Protein AF-A0A2E9IPZ0-F1 (afdb_monomer_lite)

Structure (mmCIF, N/CA/C/O backbone):
data_AF-A0A2E9IPZ0-F1
#
_entry.id   AF-A0A2E9IPZ0-F1
#
loop_
_atom_site.group_PDB
_atom_site.id
_atom_site.type_symbol
_atom_site.label_atom_id
_atom_site.label_alt_id
_atom_site.label_comp_id
_atom_site.label_asym_id
_atom_site.label_entity_id
_atom_site.label_seq_id
_atom_site.pdbx_PDB_ins_code
_atom_site.Cartn_x
_atom_site.Cartn_y
_atom_site.Cartn_z
_atom_site.occupancy
_atom_site.B_iso_or_equiv
_atom_site.auth_seq_id
_atom_site.auth_comp_id
_atom_site.auth_asym_id
_atom_site.auth_atom_id
_atom_site.pdbx_PDB_model_num
ATOM 1 N N . MET A 1 1 ? -10.952 1.843 17.918 1.00 42.19 1 MET A N 1
ATOM 2 C CA . MET A 1 1 ? -10.990 3.125 18.656 1.00 42.19 1 MET A CA 1
ATOM 3 C C . MET A 1 1 ? -12.157 3.962 18.150 1.00 42.19 1 MET A C 1
ATOM 5 O O . MET A 1 1 ? -12.158 4.262 16.966 1.00 42.19 1 MET A O 1
ATOM 9 N N . VAL A 1 2 ? -13.147 4.278 18.987 1.00 36.06 2 VAL A N 1
ATOM 10 C CA . VAL A 1 2 ? -14.126 5.339 18.698 1.00 36.06 2 VAL A CA 1
ATOM 11 C C . VAL A 1 2 ? -13.980 6.376 19.800 1.00 36.06 2 VAL A C 1
ATOM 13 O O . VAL A 1 2 ? -14.589 6.264 20.855 1.00 36.06 2 VAL A O 1
ATOM 16 N N . THR A 1 3 ? -13.097 7.343 19.582 1.00 41.38 3 THR A N 1
ATOM 17 C CA . THR A 1 3 ? -13.170 8.620 20.300 1.00 41.38 3 THR A CA 1
ATOM 18 C C . THR A 1 3 ? -13.990 9.586 19.438 1.00 41.38 3 THR A C 1
ATOM 20 O O . THR A 1 3 ? -14.109 9.349 18.231 1.00 41.38 3 THR A O 1
ATOM 23 N N . PRO A 1 4 ? -14.536 10.685 19.992 1.00 41.00 4 PRO A N 1
ATOM 24 C CA . PRO A 1 4 ? -15.229 11.713 19.204 1.00 41.00 4 PRO A CA 1
ATOM 25 C C . PRO A 1 4 ? -14.427 12.210 17.983 1.00 41.00 4 PRO A C 1
ATOM 27 O O . PRO A 1 4 ? -15.017 12.655 17.004 1.00 41.00 4 PRO A O 1
ATOM 30 N N . ASP A 1 5 ? -13.097 12.059 18.025 1.00 44.38 5 ASP A N 1
ATOM 31 C CA . ASP A 1 5 ? -12.149 12.476 16.989 1.00 44.38 5 ASP A CA 1
ATOM 32 C C . ASP A 1 5 ? -11.533 11.329 16.161 1.00 44.38 5 ASP A C 1
ATOM 34 O O . ASP A 1 5 ? -10.767 11.601 15.236 1.00 44.38 5 ASP A O 1
ATOM 38 N N . HIS A 1 6 ? -11.820 10.053 16.444 1.00 49.00 6 HIS A N 1
ATOM 39 C CA . HIS A 1 6 ? -11.327 8.914 15.654 1.00 49.00 6 HIS A CA 1
ATOM 40 C C . HIS A 1 6 ? -12.397 7.839 15.540 1.00 49.00 6 HIS A C 1
ATOM 42 O O . HIS A 1 6 ? -12.575 7.042 16.451 1.00 49.00 6 HIS A O 1
ATOM 48 N N . LEU A 1 7 ? -13.059 7.775 14.388 1.00 58.81 7 LEU A N 1
ATOM 49 C CA . LEU A 1 7 ? -13.914 6.656 14.013 1.00 58.81 7 LEU A CA 1
ATOM 50 C C . LEU A 1 7 ? -13.044 5.516 13.477 1.00 58.81 7 LEU A C 1
ATOM 52 O O . LEU A 1 7 ? -12.338 5.689 12.485 1.00 58.81 7 LEU A O 1
ATOM 56 N N . CYS A 1 8 ? -13.093 4.344 14.110 1.00 65.81 8 CYS A N 1
ATOM 57 C CA . CYS A 1 8 ? -12.419 3.161 13.586 1.00 65.81 8 CYS A CA 1
ATOM 58 C C . CYS A 1 8 ? -13.099 2.718 12.280 1.00 65.81 8 CYS A C 1
ATOM 60 O O . CYS A 1 8 ? -14.250 2.272 12.335 1.00 65.81 8 CYS A O 1
ATOM 62 N N . PRO A 1 9 ? -12.418 2.783 11.120 1.00 70.00 9 PRO A N 1
ATOM 63 C CA . PRO A 1 9 ? -13.022 2.394 9.847 1.00 70.00 9 PRO A CA 1
ATOM 64 C C . PRO A 1 9 ? -13.483 0.930 9.866 1.00 70.00 9 PRO A C 1
ATOM 66 O O . PRO A 1 9 ? -14.549 0.609 9.345 1.00 70.00 9 PRO A O 1
ATOM 69 N N . TRP A 1 10 ? -12.733 0.063 10.546 1.00 72.75 10 TRP A N 1
ATOM 70 C CA . TRP A 1 10 ? -13.030 -1.361 10.705 1.00 72.75 10 TRP A CA 1
ATOM 71 C C . TRP A 1 10 ? -14.268 -1.639 11.555 1.00 72.75 10 TRP A C 1
ATOM 73 O O . TRP A 1 10 ? -15.070 -2.496 11.196 1.00 72.75 10 TRP A O 1
ATOM 83 N N . GLY A 1 11 ? -14.468 -0.881 12.639 1.00 75.50 11 GLY A N 1
ATOM 84 C CA . GLY A 1 11 ? -15.671 -0.987 13.470 1.00 75.50 11 GLY A CA 1
ATOM 85 C C . GLY A 1 11 ? -16.933 -0.620 12.690 1.00 75.50 11 GLY A C 1
ATOM 86 O O . GLY A 1 11 ? -17.920 -1.348 12.732 1.00 75.50 11 GLY A O 1
ATOM 87 N N . ILE A 1 12 ? -16.870 0.450 11.890 1.00 80.38 12 ILE A N 1
ATOM 88 C CA . ILE A 1 12 ? -17.991 0.872 11.037 1.00 80.38 12 ILE A CA 1
ATOM 89 C C . ILE A 1 12 ? -18.302 -0.189 9.978 1.00 80.38 12 ILE A C 1
ATOM 91 O O . ILE A 1 12 ? -19.468 -0.543 9.798 1.00 80.38 12 ILE A O 1
ATOM 95 N N . LYS A 1 13 ? -17.277 -0.709 9.287 1.00 80.38 13 LYS A N 1
ATOM 96 C CA . LYS A 1 13 ? -17.459 -1.771 8.288 1.00 80.38 13 LYS A CA 1
ATOM 97 C C . LYS A 1 13 ? -18.077 -3.028 8.910 1.00 80.38 13 LYS A C 1
ATOM 99 O O . LYS A 1 13 ? -19.004 -3.585 8.331 1.00 80.38 13 LYS A O 1
ATOM 104 N N . ALA A 1 14 ? -17.601 -3.453 10.081 1.00 81.69 14 ALA A N 1
ATOM 105 C CA . ALA A 1 14 ? -18.139 -4.611 10.794 1.00 81.69 14 ALA A CA 1
ATOM 106 C C . ALA A 1 14 ? -19.602 -4.406 11.211 1.00 81.69 14 ALA A C 1
ATOM 108 O O . ALA A 1 14 ? -20.439 -5.273 10.964 1.00 81.69 14 ALA A O 1
ATOM 109 N N . LEU A 1 15 ? -19.930 -3.240 11.776 1.00 82.25 15 LEU A N 1
ATOM 110 C CA . LEU A 1 15 ? -21.290 -2.899 12.192 1.00 82.25 15 LEU A 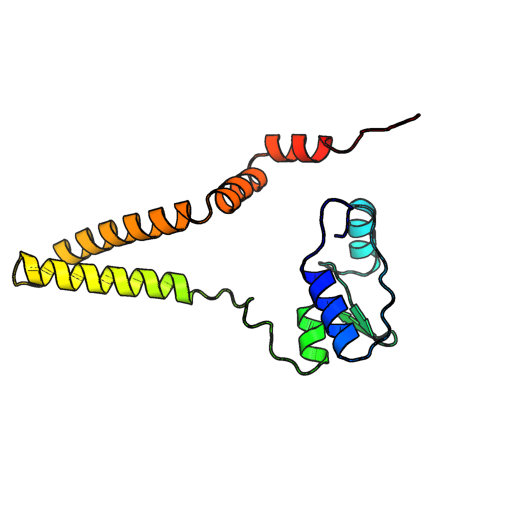CA 1
ATOM 111 C C . LEU A 1 15 ? -22.266 -2.869 11.007 1.00 82.25 15 LEU A C 1
ATOM 113 O O . LEU A 1 15 ? -23.365 -3.417 11.097 1.00 82.25 15 LEU A O 1
ATOM 117 N N . ASP A 1 16 ? -21.877 -2.245 9.892 1.00 83.44 16 ASP A N 1
ATOM 118 C CA . ASP A 1 16 ? -22.667 -2.232 8.653 1.00 83.44 16 ASP A CA 1
ATOM 119 C C . ASP A 1 16 ? -22.853 -3.653 8.101 1.00 83.44 16 ASP A C 1
ATOM 121 O O . ASP A 1 16 ? -23.962 -4.033 7.722 1.00 83.44 16 ASP A O 1
ATOM 125 N N . LEU A 1 17 ? -21.797 -4.471 8.119 1.00 84.88 17 LEU A N 1
ATOM 126 C CA . LEU A 1 17 ? -21.844 -5.846 7.631 1.00 84.88 17 LEU A CA 1
ATOM 127 C C . LEU A 1 17 ? -22.805 -6.724 8.447 1.00 84.88 17 LEU A C 1
ATOM 129 O O . LEU A 1 17 ? -23.622 -7.435 7.859 1.00 84.88 17 LEU A O 1
ATOM 133 N N . LEU A 1 18 ? -22.756 -6.628 9.778 1.00 86.69 18 LEU A N 1
ATOM 134 C CA . LEU A 1 18 ? -23.661 -7.339 10.685 1.00 86.69 18 LEU A CA 1
ATOM 135 C C . LEU A 1 18 ? -25.120 -6.905 10.489 1.00 86.69 18 LEU A C 1
ATOM 137 O O . LEU A 1 18 ? -26.004 -7.751 10.347 1.00 86.69 18 LEU A O 1
ATOM 141 N N . LYS A 1 19 ? -25.377 -5.593 10.391 1.00 83.56 19 LYS A N 1
ATOM 142 C CA . LYS A 1 19 ? -26.729 -5.057 10.154 1.00 83.56 19 LYS A CA 1
ATOM 143 C C . LYS A 1 19 ? -27.316 -5.531 8.824 1.00 83.56 19 LYS A C 1
ATOM 145 O O . LYS A 1 19 ? -28.492 -5.880 8.767 1.00 83.56 19 LYS A O 1
ATOM 150 N N . ARG A 1 20 ? -26.510 -5.599 7.758 1.00 84.19 20 ARG A N 1
ATOM 151 C CA . ARG A 1 20 ? -26.953 -6.106 6.443 1.00 84.19 20 ARG A CA 1
ATOM 152 C C . ARG A 1 20 ? -27.318 -7.587 6.453 1.00 84.19 20 ARG A C 1
ATOM 154 O O . ARG A 1 20 ? -28.178 -7.988 5.676 1.00 84.19 20 ARG A O 1
ATOM 161 N N . HIS A 1 21 ? -26.699 -8.377 7.326 1.00 84.62 21 HIS A N 1
ATOM 162 C CA . HIS A 1 21 ? -27.019 -9.796 7.503 1.00 84.62 21 HIS A CA 1
ATOM 163 C C . HIS A 1 21 ? -28.151 -10.035 8.517 1.00 84.62 21 HIS A C 1
ATOM 165 O O . HIS A 1 21 ? -28.456 -11.181 8.835 1.00 84.62 21 HIS A O 1
ATOM 171 N N . GLY A 1 22 ? -28.810 -8.971 8.994 1.00 85.19 22 GLY A N 1
ATOM 172 C CA . GLY A 1 22 ? -29.992 -9.067 9.852 1.00 85.19 22 GLY A CA 1
ATOM 173 C C . GLY A 1 22 ? -29.692 -9.356 11.323 1.00 85.19 22 GLY A C 1
ATOM 174 O O . GLY A 1 22 ? -30.595 -9.771 12.045 1.00 85.19 22 GLY A O 1
ATOM 175 N N . TYR A 1 23 ? -28.454 -9.147 11.777 1.00 85.56 23 TYR A N 1
ATOM 176 C CA . TYR A 1 23 ? -28.115 -9.259 13.194 1.00 85.56 23 TYR A CA 1
ATOM 177 C C . TYR A 1 23 ? -28.545 -7.999 13.958 1.00 85.56 23 TYR A C 1
ATOM 179 O O . TYR A 1 23 ? -28.315 -6.875 13.503 1.00 85.56 23 TYR A O 1
ATOM 187 N N . GLU A 1 24 ? -29.120 -8.183 15.148 1.00 82.94 24 GLU A N 1
ATOM 188 C CA . GLU A 1 24 ? -29.175 -7.127 16.163 1.00 82.94 24 GLU A CA 1
ATOM 189 C C . GLU A 1 24 ? -27.793 -7.005 16.808 1.00 82.94 24 GLU A C 1
ATOM 191 O O . GLU A 1 24 ? -27.224 -7.996 17.266 1.00 82.94 24 GLU A O 1
ATOM 196 N N . VAL A 1 25 ? -27.230 -5.796 16.788 1.00 83.25 25 VAL A N 1
ATOM 197 C CA . VAL A 1 25 ? -25.860 -5.531 17.243 1.00 83.25 25 VAL A CA 1
ATOM 198 C C . VAL A 1 25 ? -25.895 -4.546 18.398 1.00 83.25 25 VAL A C 1
ATOM 200 O O . VAL A 1 25 ? -26.386 -3.427 18.240 1.00 83.25 25 VAL A O 1
ATOM 203 N N . GLU A 1 26 ? -25.324 -4.949 19.527 1.00 80.69 26 GLU A N 1
ATOM 204 C CA . GLU A 1 26 ? -24.997 -4.062 20.640 1.00 80.69 26 GLU A CA 1
ATOM 205 C C . GLU A 1 26 ? -23.546 -3.599 20.491 1.00 80.69 26 GLU A C 1
ATOM 207 O O . GLU A 1 26 ? -22.622 -4.410 20.446 1.00 80.69 26 GLU A O 1
ATOM 212 N N . ASP A 1 27 ? -23.345 -2.287 20.358 1.00 80.06 27 ASP A N 1
ATOM 213 C CA . ASP A 1 27 ? -22.024 -1.701 20.126 1.00 80.06 27 ASP A CA 1
ATOM 214 C C . ASP A 1 27 ? -21.455 -1.109 21.421 1.00 80.06 27 ASP A C 1
ATOM 216 O O . ASP A 1 27 ? -21.885 -0.050 21.895 1.00 80.06 27 ASP A O 1
ATOM 220 N N . HIS A 1 28 ? -20.484 -1.807 22.008 1.00 80.19 28 HIS A N 1
ATOM 221 C CA . HIS A 1 28 ? -19.805 -1.388 23.230 1.00 80.19 28 HIS A CA 1
ATOM 222 C C . HIS A 1 28 ? -18.577 -0.542 22.896 1.00 80.19 28 HIS A C 1
ATOM 224 O O . HIS A 1 28 ? -17.501 -1.039 22.560 1.00 80.19 28 HIS A O 1
ATOM 230 N N . HIS A 1 29 ? -18.745 0.769 23.023 1.00 74.12 29 HIS A N 1
ATOM 231 C CA . HIS A 1 29 ? -17.710 1.734 22.697 1.00 74.12 29 HIS A CA 1
ATOM 232 C C . HIS A 1 29 ? -16.669 1.838 23.818 1.00 74.12 29 HIS A C 1
ATOM 234 O O . HIS A 1 29 ? -16.998 2.041 24.985 1.00 74.12 29 HIS A O 1
ATOM 240 N N . LEU A 1 30 ? -15.388 1.748 23.451 1.00 75.81 30 LEU A N 1
ATOM 241 C CA . LEU A 1 30 ? -14.269 1.996 24.361 1.00 75.81 30 LEU A CA 1
ATOM 242 C C . LEU A 1 30 ? -13.882 3.475 24.283 1.00 75.81 30 LEU A C 1
ATOM 244 O O . LEU A 1 30 ? -13.315 3.923 23.285 1.00 75.81 30 LEU A O 1
ATOM 248 N N . GLU A 1 31 ? -14.190 4.221 25.343 1.00 68.06 31 GLU A N 1
ATOM 249 C CA . GLU A 1 31 ? -14.079 5.688 25.379 1.00 68.06 31 GLU A CA 1
ATOM 250 C C . GLU A 1 31 ? -12.636 6.208 25.513 1.00 68.06 31 GLU A C 1
ATOM 252 O O . GLU A 1 31 ? -12.368 7.376 25.231 1.00 68.06 31 GLU A O 1
ATOM 257 N N . SER A 1 32 ? -11.683 5.367 25.936 1.00 72.31 32 SER A N 1
ATOM 258 C CA . SER A 1 32 ? -10.300 5.787 26.198 1.00 72.31 32 SER A CA 1
ATOM 259 C C . SER A 1 32 ? -9.251 4.770 25.746 1.00 72.31 32 SER A C 1
ATOM 261 O O . SER A 1 32 ? -9.525 3.578 25.586 1.00 72.31 32 SER A O 1
ATOM 263 N N . MET A 1 33 ? -8.015 5.247 25.544 1.00 71.25 33 MET A N 1
ATOM 264 C CA . MET A 1 33 ? -6.871 4.390 25.184 1.00 71.25 33 MET A CA 1
ATOM 265 C C . MET A 1 33 ? -6.559 3.394 26.297 1.00 71.25 33 MET A C 1
ATOM 267 O O . MET A 1 33 ? -6.278 2.235 26.005 1.00 71.25 33 MET A O 1
ATOM 271 N N . ASP A 1 34 ? -6.673 3.819 27.556 1.00 75.62 34 ASP A N 1
ATOM 272 C CA . ASP A 1 34 ? -6.494 2.942 28.711 1.00 75.62 34 ASP A CA 1
ATOM 273 C C . ASP A 1 34 ? -7.593 1.881 28.790 1.00 75.62 34 ASP A C 1
ATOM 275 O O . ASP A 1 34 ? -7.295 0.722 29.064 1.00 75.62 34 ASP A O 1
ATOM 279 N N . ALA A 1 35 ? -8.851 2.231 28.490 1.00 75.56 35 ALA A N 1
ATOM 280 C CA . ALA A 1 35 ? -9.934 1.253 28.396 1.00 75.56 35 ALA A CA 1
ATOM 281 C C . ALA A 1 35 ? -9.679 0.244 27.267 1.00 75.56 35 ALA A C 1
ATOM 283 O O . ALA A 1 35 ? -9.862 -0.951 27.468 1.00 75.56 35 ALA A O 1
ATOM 284 N N . ASN A 1 36 ? -9.182 0.702 26.112 1.00 78.75 36 ASN A N 1
ATOM 285 C CA . ASN A 1 36 ? -8.802 -0.173 25.002 1.00 78.75 36 ASN A CA 1
ATOM 286 C C . ASN A 1 36 ? -7.643 -1.105 25.371 1.00 78.75 36 ASN A C 1
ATOM 288 O O . ASN A 1 36 ? -7.696 -2.295 25.083 1.00 78.75 36 ASN A O 1
ATOM 292 N N . LYS A 1 37 ? -6.613 -0.591 26.046 1.00 80.19 37 LYS A N 1
ATOM 293 C CA . LYS A 1 37 ? -5.481 -1.401 26.500 1.00 80.19 37 LYS A CA 1
ATOM 294 C C . LYS A 1 37 ? -5.914 -2.447 27.528 1.00 80.19 37 LYS A C 1
ATOM 296 O O . LYS A 1 37 ? -5.571 -3.612 27.379 1.00 80.19 37 LYS A O 1
ATOM 301 N N . ARG A 1 38 ? -6.716 -2.049 28.520 1.00 83.56 38 ARG A N 1
ATOM 302 C CA . ARG A 1 38 ? -7.270 -2.968 29.523 1.00 83.56 38 ARG A CA 1
ATOM 303 C C . ARG A 1 38 ? -8.156 -4.032 28.889 1.00 83.56 38 ARG A C 1
ATOM 305 O O . ARG A 1 38 ? -8.045 -5.187 29.262 1.00 83.56 38 ARG A O 1
ATOM 312 N N . TYR A 1 39 ? -8.983 -3.658 27.915 1.00 82.25 39 TYR A N 1
ATOM 313 C CA . TYR A 1 39 ? -9.817 -4.604 27.179 1.00 82.25 39 TYR A CA 1
ATOM 314 C C . TYR A 1 39 ? -8.969 -5.652 26.450 1.00 82.25 39 TYR A C 1
ATOM 316 O O . TYR A 1 39 ? -9.247 -6.842 26.560 1.00 82.25 39 TYR A O 1
ATOM 324 N N . LYS A 1 40 ? -7.908 -5.207 25.759 1.00 82.88 40 LYS A N 1
ATOM 325 C CA . LYS A 1 40 ? -6.947 -6.088 25.084 1.00 82.88 40 LYS A CA 1
ATOM 326 C C . LYS A 1 40 ? -6.259 -7.054 26.046 1.00 82.88 40 LYS A C 1
ATOM 328 O O . LYS A 1 40 ? -6.191 -8.239 25.755 1.00 82.88 40 LYS A O 1
ATOM 333 N N . GLU A 1 41 ? -5.801 -6.554 27.192 1.00 84.31 41 GLU A N 1
ATOM 334 C CA . GLU A 1 41 ? -5.159 -7.365 28.235 1.00 84.31 41 GLU A CA 1
ATOM 335 C C . GLU A 1 41 ? -6.138 -8.350 28.899 1.00 84.31 41 GLU A C 1
ATOM 337 O O . GLU A 1 41 ? -5.772 -9.486 29.174 1.00 84.31 41 GLU A O 1
ATOM 342 N N . GLU A 1 42 ? -7.382 -7.937 29.155 1.00 84.31 42 GLU A N 1
ATOM 343 C CA . GLU A 1 42 ? -8.400 -8.763 29.821 1.00 84.31 42 GLU A CA 1
ATOM 344 C C . GLU A 1 42 ? -8.942 -9.878 28.919 1.00 84.31 42 GLU A C 1
ATOM 346 O O . GLU A 1 42 ? -9.247 -10.964 29.407 1.00 84.31 42 GLU A O 1
ATOM 351 N N . HIS A 1 43 ? -9.048 -9.619 27.614 1.00 80.69 43 HIS A N 1
ATOM 352 C CA . HIS A 1 43 ? -9.598 -10.563 26.639 1.00 80.69 43 HIS A CA 1
ATOM 353 C C . HIS A 1 43 ? -8.517 -11.292 25.825 1.00 80.69 43 HIS A C 1
ATOM 355 O O . HIS A 1 43 ? -8.873 -12.082 24.957 1.00 80.69 43 HIS A O 1
ATOM 361 N N . ASP A 1 44 ? -7.230 -11.040 26.102 1.00 82.38 44 ASP A N 1
ATOM 362 C CA . ASP A 1 44 ? -6.068 -11.599 25.389 1.00 82.38 44 ASP A CA 1
ATOM 363 C C . ASP A 1 44 ? -6.151 -11.405 23.861 1.00 82.38 44 ASP A C 1
ATOM 365 O O . ASP A 1 44 ? -5.986 -12.328 23.066 1.00 82.38 44 ASP A O 1
ATOM 369 N N . VAL A 1 45 ? -6.479 -10.179 23.442 1.00 79.38 45 VAL A N 1
ATOM 370 C CA . VAL A 1 45 ? -6.671 -9.812 22.030 1.00 79.38 45 VAL A CA 1
ATOM 371 C C . VAL A 1 45 ? -5.717 -8.702 21.600 1.00 79.38 45 VAL A C 1
ATOM 373 O O . VAL A 1 45 ? -5.602 -7.665 22.253 1.00 79.38 45 VAL A O 1
ATOM 376 N N . ASP A 1 46 ? -5.088 -8.869 20.438 1.00 74.62 46 ASP A N 1
ATOM 377 C CA . ASP A 1 46 ? -4.109 -7.902 19.922 1.00 74.62 46 ASP A CA 1
ATOM 378 C C . ASP A 1 46 ? -4.758 -6.630 19.353 1.00 74.62 46 ASP A C 1
ATOM 380 O O . ASP A 1 46 ? -4.190 -5.531 19.409 1.00 74.62 46 ASP A O 1
ATOM 384 N N . GLU A 1 47 ? -5.984 -6.737 18.836 1.00 75.81 47 GLU A N 1
ATOM 385 C CA . GLU A 1 47 ? -6.633 -5.680 18.055 1.00 75.81 47 GLU A CA 1
ATOM 386 C C . GLU A 1 47 ? -8.089 -5.426 18.462 1.00 75.81 47 GLU A C 1
ATOM 388 O O . GLU A 1 47 ? -8.731 -6.241 19.115 1.00 75.81 47 GLU A O 1
ATOM 393 N N . THR A 1 48 ? -8.614 -4.253 18.106 1.00 76.62 48 THR A N 1
ATOM 394 C CA . THR A 1 48 ? -10.044 -3.918 18.203 1.00 76.62 48 THR A CA 1
ATOM 395 C C . THR A 1 48 ? -10.482 -3.316 16.866 1.00 76.62 48 THR A C 1
ATOM 397 O O . THR A 1 48 ? -9.720 -2.532 16.290 1.00 76.62 48 THR A O 1
ATOM 400 N N . PRO A 1 49 ? -11.684 -3.623 16.344 1.00 78.44 49 PRO A N 1
ATOM 401 C CA . PRO A 1 49 ? -12.848 -4.225 17.007 1.00 78.44 49 PRO A CA 1
ATOM 402 C C . PRO A 1 49 ? -12.756 -5.744 17.209 1.00 78.44 49 PRO A C 1
ATOM 404 O O . PRO A 1 49 ? -12.099 -6.434 16.439 1.00 78.44 49 PRO A O 1
ATOM 407 N N . GLN A 1 50 ? -13.452 -6.242 18.232 1.00 84.56 50 GLN A N 1
ATOM 408 C CA . GLN A 1 50 ? -13.659 -7.670 18.477 1.00 84.56 50 GLN A CA 1
ATOM 409 C C . GLN A 1 50 ? -15.151 -7.974 18.414 1.00 84.56 50 GLN A C 1
ATOM 411 O O . GLN A 1 50 ? -15.955 -7.264 19.014 1.00 84.56 50 GLN A O 1
ATOM 416 N N . ILE A 1 51 ? -15.513 -9.000 17.655 1.00 87.06 51 ILE A N 1
ATOM 417 C CA . ILE A 1 51 ? -16.892 -9.332 17.314 1.00 87.06 51 ILE A CA 1
ATOM 418 C C . ILE A 1 51 ? -17.245 -10.653 17.982 1.00 87.06 51 ILE A C 1
ATOM 420 O O . ILE A 1 51 ? -16.513 -11.639 17.872 1.00 87.06 51 ILE A O 1
ATOM 424 N N . TYR A 1 52 ? -18.388 -10.660 18.661 1.00 86.25 52 TYR A N 1
ATOM 425 C CA . TYR A 1 52 ? -18.940 -11.834 19.321 1.00 86.25 52 TYR A CA 1
ATOM 426 C C . TYR A 1 52 ? -20.341 -12.088 18.774 1.00 86.25 52 TYR A C 1
ATOM 428 O O . TYR A 1 52 ? -21.179 -11.186 18.766 1.00 86.25 52 TYR A O 1
ATOM 436 N N . ILE A 1 53 ? -20.613 -13.309 18.321 1.00 84.38 53 ILE A N 1
ATOM 437 C CA . ILE A 1 53 ? -21.927 -13.708 17.807 1.00 84.38 53 ILE A CA 1
ATOM 438 C C . ILE A 1 53 ? -22.444 -14.835 18.694 1.00 84.38 53 ILE A C 1
ATOM 440 O O . ILE A 1 53 ? -21.816 -15.879 18.810 1.00 84.38 53 ILE A O 1
ATOM 444 N N . LYS A 1 54 ? -23.596 -14.630 19.346 1.00 81.81 54 LYS A N 1
ATOM 445 C CA . LYS A 1 54 ? -24.220 -15.621 20.251 1.00 81.81 54 LYS A CA 1
ATOM 446 C C . LYS A 1 54 ? -23.281 -16.142 21.362 1.00 81.81 54 LYS A C 1
ATOM 448 O O . LYS A 1 54 ? -23.406 -17.286 21.786 1.00 81.81 54 LYS A O 1
ATOM 453 N N . GLY A 1 55 ? -22.362 -15.300 21.840 1.00 80.12 55 GLY A N 1
ATOM 454 C CA . GLY A 1 55 ? -21.379 -15.658 22.872 1.00 80.12 55 GLY A CA 1
ATOM 455 C C . GLY A 1 55 ? -20.123 -16.363 22.349 1.00 80.12 55 GLY A C 1
ATOM 456 O O . GLY A 1 55 ? -19.220 -16.630 23.135 1.00 80.12 55 GLY A O 1
ATOM 457 N N . GLU A 1 56 ? -20.032 -16.629 21.045 1.00 83.75 56 GLU A N 1
ATOM 458 C CA . GLU A 1 56 ? -18.821 -17.125 20.393 1.00 83.75 56 GLU A CA 1
ATOM 459 C C . GLU A 1 56 ? -17.948 -15.950 19.942 1.00 83.75 56 GLU A C 1
ATOM 461 O O . GLU A 1 56 ? -18.442 -14.999 19.330 1.00 83.75 56 GLU A O 1
ATOM 466 N N . HIS A 1 57 ? -16.653 -16.001 20.260 1.00 85.88 57 HIS A N 1
ATOM 467 C CA . HIS A 1 57 ? -15.677 -15.011 19.810 1.00 85.88 57 HIS A CA 1
ATOM 468 C C . HIS A 1 57 ? -15.285 -15.292 18.360 1.00 85.88 57 HIS A C 1
ATOM 470 O O . HIS A 1 57 ? -14.708 -16.334 18.067 1.00 85.88 57 HIS A O 1
ATOM 476 N N . ILE A 1 58 ? -15.617 -14.365 17.461 1.00 85.81 58 ILE A N 1
ATOM 477 C CA . ILE A 1 58 ? -15.312 -14.482 16.030 1.00 85.81 58 ILE A CA 1
ATOM 478 C C . ILE A 1 58 ? -13.964 -13.835 15.708 1.00 85.81 58 ILE A C 1
ATOM 480 O O . ILE A 1 58 ? -13.220 -14.348 14.881 1.00 85.81 58 ILE A O 1
ATOM 484 N N . GLY A 1 59 ? -13.636 -12.719 16.364 1.00 85.38 59 GLY A N 1
ATOM 485 C CA . GLY A 1 59 ? -12.405 -11.969 16.115 1.00 85.38 59 GLY A CA 1
ATOM 486 C C . GLY A 1 59 ? -12.660 -10.600 15.481 1.00 85.38 59 GLY A C 1
ATOM 487 O O . GLY A 1 59 ? -13.633 -9.920 15.808 1.00 85.38 59 GLY A O 1
ATOM 488 N N . GLY A 1 60 ? -11.771 -10.182 14.579 1.00 84.69 60 GLY A N 1
ATOM 489 C CA . GLY A 1 60 ? -11.853 -8.900 13.873 1.00 84.69 60 GLY A CA 1
ATOM 490 C C . GLY A 1 60 ? -12.780 -8.903 12.650 1.00 84.69 60 GLY A C 1
ATOM 491 O O . GLY A 1 60 ? -13.515 -9.854 12.387 1.00 84.69 60 GLY A O 1
ATOM 492 N N . TYR A 1 61 ? -12.728 -7.823 11.865 1.00 83.00 61 TYR A N 1
ATOM 493 C CA . TYR A 1 61 ? -13.563 -7.662 10.668 1.00 83.00 61 TYR A CA 1
ATOM 494 C C . TYR A 1 61 ? -13.330 -8.756 9.614 1.00 83.00 61 TYR A C 1
ATOM 496 O O . TYR A 1 61 ? -14.300 -9.261 9.053 1.00 83.00 61 TYR A O 1
ATOM 504 N N . ASP A 1 62 ? -12.082 -9.167 9.382 1.00 81.50 62 ASP A N 1
ATOM 505 C CA . ASP A 1 62 ? -11.775 -10.229 8.414 1.00 81.50 62 ASP A CA 1
ATOM 506 C C . ASP A 1 62 ? -12.351 -11.579 8.839 1.00 81.50 62 ASP A C 1
ATOM 508 O O . ASP A 1 62 ? -12.995 -12.259 8.040 1.00 81.50 62 ASP A O 1
ATOM 512 N N . ALA A 1 63 ? -12.221 -11.917 10.123 1.00 84.62 63 ALA A N 1
ATOM 513 C CA . ALA A 1 63 ? -12.800 -13.134 10.678 1.00 84.62 63 ALA A CA 1
ATOM 514 C C . ALA A 1 63 ? -14.339 -13.117 10.620 1.00 84.62 63 ALA A C 1
ATOM 516 O O . ALA A 1 63 ? -14.964 -14.138 10.343 1.00 84.62 63 ALA A O 1
ATOM 517 N N . LEU A 1 64 ? -14.972 -11.947 10.794 1.00 86.62 64 LEU A N 1
ATOM 518 C CA . LEU A 1 64 ? -16.412 -11.793 10.566 1.00 86.62 64 LEU A CA 1
ATOM 519 C C . LEU A 1 64 ? -16.793 -12.071 9.105 1.00 86.62 64 LEU A C 1
ATOM 521 O O . LEU A 1 64 ? -17.814 -12.711 8.857 1.00 86.62 64 LEU A O 1
ATOM 525 N N . ARG A 1 65 ? -16.010 -11.592 8.132 1.00 86.06 65 ARG A N 1
ATOM 526 C CA . ARG A 1 65 ? -16.277 -11.868 6.711 1.00 86.06 65 ARG A CA 1
ATOM 527 C C . ARG A 1 65 ? -16.200 -13.362 6.426 1.00 86.06 65 ARG A C 1
ATOM 529 O O . ARG A 1 65 ? -17.117 -13.890 5.802 1.00 86.06 65 ARG A O 1
ATOM 536 N N . GLU A 1 66 ? -15.176 -14.032 6.945 1.00 85.69 66 GLU A N 1
ATOM 537 C CA . GLU A 1 66 ? -15.018 -15.481 6.815 1.00 85.69 66 GLU A CA 1
ATOM 538 C C . GLU A 1 66 ? -16.187 -16.239 7.464 1.00 85.69 66 GLU A C 1
ATOM 540 O O . GLU A 1 66 ? -16.776 -17.118 6.835 1.00 85.69 66 GLU A O 1
ATOM 545 N N . HIS A 1 67 ? -16.607 -15.837 8.669 1.00 85.44 67 HIS A N 1
ATOM 546 C CA . HIS A 1 67 ? -17.759 -16.426 9.359 1.00 85.44 67 HIS A CA 1
ATOM 547 C C . HIS A 1 67 ? -19.070 -16.279 8.567 1.00 85.44 67 HIS A C 1
ATOM 549 O O . HIS A 1 67 ? -19.916 -17.172 8.583 1.00 85.44 67 HIS A O 1
ATOM 555 N N . LEU A 1 68 ? -19.239 -15.170 7.843 1.00 85.88 68 LEU A N 1
ATOM 556 C CA . LEU A 1 68 ? -20.395 -14.927 6.974 1.00 85.88 68 LEU A CA 1
ATOM 557 C C . LEU A 1 68 ? -20.257 -15.575 5.582 1.00 85.88 68 LEU A C 1
ATOM 559 O O . LEU A 1 68 ? -21.146 -15.413 4.746 1.00 85.88 68 LEU A O 1
ATOM 563 N N . GLY A 1 69 ? -19.169 -16.307 5.320 1.00 84.06 69 GLY A N 1
ATOM 564 C CA . GLY A 1 69 ? -18.905 -16.954 4.033 1.00 84.06 69 GLY A CA 1
ATOM 565 C C . GLY A 1 69 ? -18.566 -15.974 2.907 1.00 84.06 69 GLY A C 1
ATOM 566 O O . GLY A 1 69 ? -18.795 -16.277 1.737 1.00 84.06 69 GLY A O 1
ATOM 567 N N . LEU A 1 70 ? -18.066 -14.786 3.250 1.00 82.38 70 LEU A N 1
ATOM 568 C CA . LEU A 1 70 ? -17.631 -13.764 2.304 1.00 82.38 70 LEU A CA 1
ATOM 569 C C . LEU A 1 70 ? -16.124 -13.864 2.071 1.00 82.38 70 LEU A C 1
ATOM 571 O O . LEU A 1 70 ? -15.356 -14.092 3.003 1.00 82.38 70 LEU A O 1
ATOM 575 N N . ASP A 1 71 ? -15.692 -13.602 0.836 1.00 73.81 71 ASP A N 1
ATOM 576 C CA . ASP A 1 71 ? -14.268 -13.458 0.528 1.00 73.81 71 ASP A CA 1
ATOM 577 C C . ASP A 1 71 ? -13.624 -12.326 1.363 1.00 73.81 71 ASP A C 1
ATOM 579 O O . ASP A 1 71 ? -14.309 -11.335 1.689 1.00 73.81 71 ASP A O 1
ATOM 583 N N . PRO A 1 72 ? -12.309 -12.412 1.661 1.00 69.50 72 PRO A N 1
ATOM 584 C CA . PRO A 1 72 ? -11.543 -11.319 2.266 1.00 69.50 72 PRO A CA 1
ATOM 585 C C . PRO A 1 72 ? -11.789 -10.000 1.525 1.00 69.50 72 PRO A C 1
ATOM 587 O O . PRO A 1 72 ? -12.028 -10.014 0.314 1.00 69.50 72 PRO A O 1
ATOM 590 N N . ASP A 1 73 ? -11.787 -8.857 2.222 1.00 66.44 73 ASP A N 1
ATOM 591 C CA . ASP A 1 73 ? -12.090 -7.573 1.577 1.00 66.44 73 ASP A CA 1
ATOM 592 C C . ASP A 1 73 ? -11.113 -7.348 0.399 1.00 66.44 73 ASP A C 1
ATOM 594 O O . ASP A 1 73 ? -9.899 -7.242 0.597 1.00 66.44 73 ASP A O 1
ATOM 598 N N . PRO A 1 74 ? -11.600 -7.275 -0.859 1.00 57.59 74 PRO A N 1
ATOM 599 C CA . PRO A 1 74 ? -10.731 -7.180 -2.030 1.00 57.59 74 PRO A CA 1
ATOM 600 C C . PRO A 1 74 ? -9.929 -5.871 -2.074 1.00 57.59 74 PRO A C 1
ATOM 602 O O . PRO A 1 74 ? -9.039 -5.728 -2.913 1.00 57.59 74 PRO A O 1
ATOM 605 N N . ARG A 1 75 ? -10.244 -4.903 -1.201 1.00 56.75 75 ARG A N 1
ATOM 606 C CA . ARG A 1 75 ? -9.514 -3.638 -1.059 1.00 56.75 75 ARG A CA 1
ATOM 607 C C . ARG A 1 75 ? -8.296 -3.731 -0.135 1.00 56.75 75 ARG A C 1
ATOM 609 O O . ARG A 1 75 ? -7.547 -2.762 -0.078 1.00 56.75 75 ARG A O 1
ATOM 616 N N . GLU A 1 76 ? -8.097 -4.853 0.553 1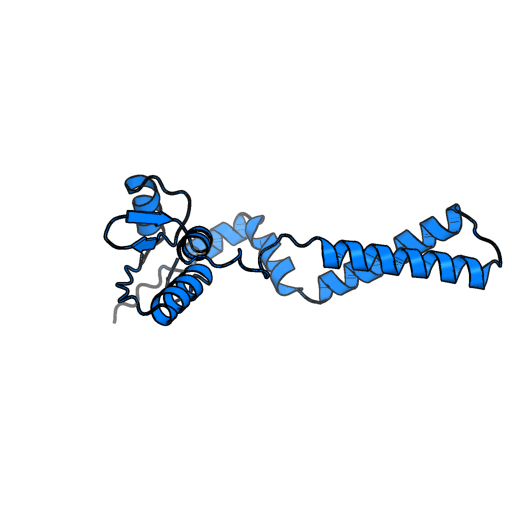.00 55.41 76 GLU A N 1
ATOM 617 C CA . GLU A 1 76 ? -7.106 -5.000 1.634 1.00 55.41 76 GLU A CA 1
ATOM 618 C C . GLU A 1 76 ? -6.006 -6.014 1.352 1.00 55.41 76 GLU A C 1
ATOM 620 O O . GLU A 1 76 ? -5.089 -6.178 2.153 1.00 55.41 76 GLU A O 1
ATOM 625 N N . GLY A 1 77 ? -6.003 -6.626 0.167 1.00 53.12 77 GLY A N 1
ATOM 626 C CA . GLY A 1 77 ? -4.763 -7.217 -0.311 1.00 53.12 77 GLY A CA 1
ATOM 627 C C . GLY A 1 77 ? -3.713 -6.111 -0.405 1.00 53.12 77 GLY A C 1
ATOM 628 O O . GLY A 1 77 ? -3.952 -5.139 -1.128 1.00 53.12 77 GLY A O 1
ATOM 629 N N . GLU A 1 78 ? -2.571 -6.277 0.277 1.00 55.81 78 GLU A N 1
ATOM 630 C CA . GLU A 1 78 ? -1.275 -5.627 0.004 1.00 55.81 78 GLU A CA 1
ATOM 631 C C . GLU A 1 78 ? -0.936 -5.850 -1.471 1.00 55.81 78 GLU A C 1
ATOM 633 O O . GLU A 1 78 ? -0.212 -6.754 -1.895 1.00 55.81 78 GLU A O 1
ATOM 638 N N . THR A 1 79 ? -1.629 -5.103 -2.314 1.00 63.19 79 THR A N 1
ATOM 639 C CA . THR A 1 79 ? -1.708 -5.416 -3.716 1.00 63.19 79 THR A CA 1
ATOM 640 C C . THR A 1 79 ? -0.541 -4.677 -4.310 1.00 63.19 79 THR A C 1
ATOM 642 O O . THR A 1 79 ? -0.661 -3.516 -4.670 1.00 63.19 79 THR A O 1
ATOM 645 N N . TYR A 1 80 ? 0.591 -5.356 -4.465 1.00 77.31 80 TYR A N 1
ATOM 646 C CA . TYR A 1 80 ? 1.752 -4.816 -5.178 1.00 77.31 80 TYR A CA 1
ATOM 647 C C . TYR A 1 80 ? 1.468 -4.537 -6.667 1.00 77.31 80 TYR A C 1
ATOM 649 O O . TYR A 1 80 ? 2.342 -4.049 -7.382 1.00 77.31 80 TYR A O 1
ATOM 657 N N . ARG A 1 81 ? 0.250 -4.816 -7.165 1.00 79.06 81 ARG A N 1
ATOM 658 C CA . ARG A 1 81 ? -0.140 -4.606 -8.570 1.00 79.06 81 ARG A CA 1
ATOM 659 C C . ARG A 1 81 ? 0.094 -3.173 -9.063 1.00 79.06 81 ARG A C 1
ATOM 661 O O . ARG A 1 81 ? 0.643 -3.070 -10.154 1.00 79.06 81 ARG A O 1
ATOM 668 N N . PRO A 1 82 ? -0.251 -2.083 -8.341 1.00 82.50 82 PRO A N 1
ATOM 669 C CA . PRO A 1 82 ? 0.029 -0.727 -8.806 1.00 82.50 82 PRO A CA 1
ATOM 670 C C . PRO A 1 82 ? 1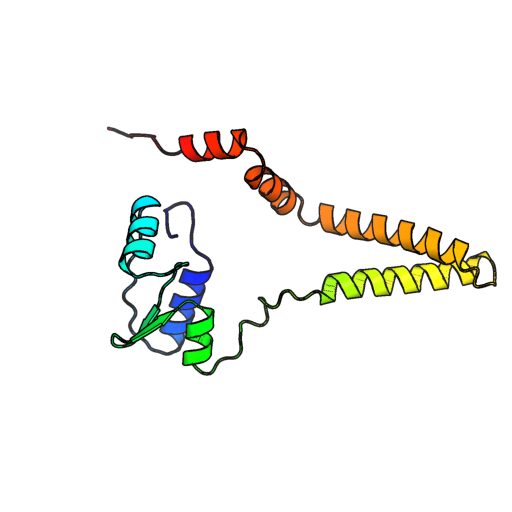.533 -0.493 -8.958 1.00 82.50 82 PRO A C 1
ATOM 672 O O . PRO A 1 82 ? 1.976 -0.007 -9.994 1.00 82.50 82 PRO A O 1
ATOM 675 N N . VAL A 1 83 ? 2.331 -0.930 -7.980 1.00 84.88 83 VAL A N 1
ATOM 676 C CA . VAL A 1 83 ? 3.794 -0.793 -8.004 1.00 84.88 83 VAL A CA 1
ATOM 677 C C . VAL A 1 83 ? 4.390 -1.547 -9.195 1.00 84.88 83 VAL A C 1
ATOM 679 O O . VAL A 1 83 ? 5.133 -0.968 -9.986 1.00 84.88 83 VAL A O 1
ATOM 682 N N . ILE A 1 84 ? 4.011 -2.815 -9.378 1.00 88.81 84 ILE A N 1
ATOM 683 C CA . ILE A 1 84 ? 4.459 -3.642 -10.507 1.00 88.81 84 ILE A CA 1
ATOM 684 C C . ILE A 1 84 ? 4.027 -3.020 -11.840 1.00 88.81 84 ILE A C 1
ATOM 686 O O . ILE A 1 84 ? 4.829 -2.968 -12.769 1.00 88.81 84 ILE A O 1
ATOM 690 N N . ALA A 1 85 ? 2.795 -2.514 -11.937 1.00 89.69 85 ALA A N 1
ATOM 691 C CA . ALA A 1 85 ? 2.293 -1.868 -13.146 1.00 89.69 85 ALA A CA 1
ATOM 692 C C . ALA A 1 85 ? 3.128 -0.635 -13.515 1.00 89.69 85 ALA A C 1
ATOM 694 O O . ALA A 1 85 ? 3.488 -0.467 -14.677 1.00 89.69 85 ALA A O 1
ATOM 695 N N . ILE A 1 86 ? 3.493 0.194 -12.534 1.00 90.75 86 ILE A N 1
ATOM 696 C CA . ILE A 1 86 ? 4.320 1.383 -12.759 1.00 90.75 86 ILE A CA 1
ATOM 697 C C . ILE A 1 86 ? 5.702 0.994 -13.278 1.00 90.75 86 ILE A C 1
ATOM 699 O O . ILE A 1 86 ? 6.114 1.508 -14.315 1.00 90.75 86 ILE A O 1
ATOM 703 N N . PHE A 1 87 ? 6.387 0.051 -12.627 1.00 93.44 87 PHE A N 1
ATOM 704 C CA . PHE A 1 87 ? 7.705 -0.398 -13.085 1.00 93.44 87 PHE A CA 1
ATOM 705 C C . PHE A 1 87 ? 7.653 -1.104 -14.447 1.00 93.44 87 PHE A C 1
ATOM 707 O O . PHE A 1 87 ? 8.553 -0.933 -15.267 1.00 93.44 87 PHE A O 1
ATOM 714 N N . ALA A 1 88 ? 6.593 -1.859 -14.737 1.00 94.50 88 ALA A N 1
ATOM 715 C CA . ALA A 1 88 ? 6.412 -2.474 -16.048 1.00 94.50 88 ALA A CA 1
ATOM 716 C C . ALA A 1 88 ? 6.248 -1.411 -17.147 1.00 94.50 88 ALA A C 1
ATOM 718 O O . ALA A 1 88 ? 6.897 -1.488 -18.191 1.00 94.50 88 ALA A O 1
ATOM 719 N N . VAL A 1 89 ? 5.429 -0.384 -16.903 1.00 94.88 89 VAL A N 1
ATOM 720 C CA . VAL A 1 89 ? 5.216 0.712 -17.857 1.00 94.88 89 VAL A CA 1
ATOM 721 C C . VAL A 1 89 ? 6.490 1.536 -18.044 1.00 94.88 89 VAL A C 1
ATOM 723 O O . VAL A 1 89 ? 6.856 1.818 -19.185 1.00 94.88 89 VAL A O 1
ATOM 726 N N . THR A 1 90 ? 7.217 1.878 -16.975 1.00 94.56 90 THR A N 1
ATOM 727 C CA . THR A 1 90 ? 8.470 2.644 -17.095 1.00 94.56 90 THR A CA 1
ATOM 728 C C . THR A 1 90 ? 9.560 1.856 -17.820 1.00 94.56 90 THR A C 1
ATOM 730 O O . THR A 1 90 ? 10.328 2.447 -18.582 1.00 94.56 90 THR A O 1
ATOM 733 N N . LEU A 1 91 ? 9.605 0.528 -17.664 1.00 94.06 91 LEU A N 1
ATOM 734 C CA . LEU A 1 91 ? 10.516 -0.341 -18.414 1.00 94.06 91 LEU A CA 1
ATOM 735 C C . LEU A 1 91 ? 10.183 -0.359 -19.909 1.00 94.06 91 LEU A C 1
ATOM 737 O O . LEU A 1 91 ? 11.076 -0.193 -20.742 1.00 94.06 91 LEU A O 1
ATOM 741 N N . LEU A 1 92 ? 8.902 -0.503 -20.260 1.00 94.50 92 LEU A N 1
ATOM 742 C CA . LEU A 1 92 ? 8.452 -0.438 -21.652 1.00 94.50 92 LEU A CA 1
ATOM 743 C C . LEU A 1 92 ? 8.742 0.937 -22.268 1.00 94.50 92 LEU A C 1
ATOM 745 O O . LEU A 1 92 ? 9.223 1.015 -23.399 1.00 94.50 92 LEU A O 1
ATOM 749 N N . MET A 1 93 ? 8.532 2.024 -21.521 1.00 93.12 93 MET A N 1
ATOM 750 C CA . MET A 1 93 ? 8.892 3.376 -21.959 1.00 93.12 93 MET A CA 1
ATOM 751 C C . MET A 1 93 ? 10.397 3.518 -22.205 1.00 93.12 93 MET A C 1
ATOM 753 O O . MET A 1 93 ? 10.792 4.063 -23.235 1.00 93.12 93 MET A O 1
ATOM 757 N N . ALA A 1 94 ? 11.240 2.997 -21.310 1.00 92.62 94 ALA A N 1
ATOM 758 C CA . ALA A 1 94 ? 12.694 3.033 -21.458 1.00 92.62 94 ALA A CA 1
ATOM 759 C C . ALA A 1 94 ? 13.176 2.262 -22.695 1.00 92.62 94 ALA A C 1
ATOM 761 O O . ALA A 1 94 ? 14.010 2.767 -23.449 1.00 92.62 94 ALA A O 1
ATOM 762 N N . LEU A 1 95 ? 12.615 1.074 -22.941 1.00 91.56 95 LEU A N 1
ATOM 763 C CA . LEU A 1 95 ? 12.908 0.271 -24.130 1.00 91.56 95 LEU A CA 1
ATOM 764 C C . LEU A 1 95 ? 12.506 1.002 -25.414 1.00 91.56 95 LEU A C 1
ATOM 766 O O . LEU A 1 95 ? 13.315 1.130 -26.333 1.00 91.56 95 LEU A O 1
ATOM 770 N N . THR A 1 96 ? 11.282 1.532 -25.451 1.00 91.12 96 THR A N 1
ATOM 771 C CA . THR A 1 96 ? 10.748 2.230 -26.628 1.00 91.12 96 THR A CA 1
ATOM 772 C C . THR A 1 96 ? 11.539 3.507 -26.917 1.00 91.12 96 THR A C 1
ATOM 774 O O . THR A 1 96 ? 11.895 3.768 -28.063 1.00 91.12 96 THR A O 1
ATOM 777 N N . ALA A 1 97 ? 11.887 4.276 -25.881 1.00 89.56 97 ALA A N 1
ATOM 778 C CA . ALA A 1 97 ? 12.691 5.488 -26.007 1.00 89.56 97 ALA A CA 1
ATOM 779 C C . ALA A 1 97 ? 14.132 5.189 -26.454 1.00 89.56 97 ALA A C 1
ATOM 781 O O . ALA A 1 97 ? 14.651 5.869 -27.338 1.00 89.56 97 ALA A O 1
ATOM 782 N N . SER A 1 98 ? 14.777 4.157 -25.893 1.00 88.12 98 SER A N 1
ATOM 783 C CA . SER A 1 98 ? 16.123 3.747 -26.319 1.00 88.12 98 SER A CA 1
ATOM 784 C C . SER A 1 98 ? 16.133 3.324 -27.786 1.00 88.12 98 SER A C 1
ATOM 786 O O . SER A 1 98 ? 17.032 3.718 -28.531 1.00 88.12 98 SER A O 1
ATOM 788 N N . TRP A 1 99 ? 15.125 2.559 -28.212 1.00 88.69 99 TRP A N 1
ATOM 789 C CA . TRP A 1 99 ? 15.006 2.113 -29.595 1.00 88.69 99 TRP A CA 1
ATOM 790 C C . TRP A 1 99 ? 14.730 3.276 -30.556 1.00 88.69 99 TRP A C 1
ATOM 792 O O . TRP A 1 99 ? 15.376 3.369 -31.594 1.00 88.69 99 TRP A O 1
ATOM 802 N N . ALA A 1 100 ? 13.846 4.206 -30.185 1.00 88.00 100 ALA A N 1
ATOM 803 C CA . ALA A 1 100 ? 13.503 5.361 -31.015 1.00 88.00 100 ALA A CA 1
ATOM 804 C C . ALA A 1 100 ? 14.669 6.349 -31.205 1.00 88.00 100 ALA A C 1
ATOM 806 O O . ALA A 1 100 ? 14.795 6.940 -32.273 1.00 88.00 100 ALA A O 1
ATOM 807 N N . ILE A 1 101 ? 15.516 6.539 -30.185 1.00 85.38 101 ILE A N 1
ATOM 808 C CA . ILE A 1 101 ? 16.611 7.523 -30.232 1.00 85.38 101 ILE A CA 1
ATOM 809 C C . ILE A 1 101 ? 17.869 6.940 -30.887 1.00 85.38 101 ILE A C 1
ATOM 811 O O . ILE A 1 101 ? 18.494 7.610 -31.705 1.00 85.38 101 ILE A O 1
ATOM 815 N N . LEU A 1 102 ? 18.275 5.719 -30.515 1.00 76.69 102 LEU A N 1
ATOM 816 C CA . LEU A 1 102 ? 19.547 5.132 -30.963 1.00 76.69 102 LEU A CA 1
ATOM 817 C C . LEU A 1 102 ? 19.386 4.085 -32.074 1.00 76.69 102 LEU A C 1
ATOM 819 O O . LEU A 1 102 ? 20.394 3.603 -32.589 1.00 76.69 102 LEU A O 1
ATOM 823 N N . GLY A 1 103 ? 18.162 3.653 -32.399 1.00 77.19 103 GLY A N 1
ATOM 824 C CA . GLY A 1 103 ? 17.919 2.539 -33.327 1.00 77.19 103 GLY A CA 1
ATOM 825 C C . GLY A 1 103 ? 18.459 1.186 -32.840 1.00 77.19 103 GLY A C 1
ATOM 826 O O . GLY A 1 103 ? 18.433 0.204 -33.577 1.00 77.19 103 GLY A O 1
ATOM 827 N N . SER A 1 104 ? 18.965 1.118 -31.605 1.00 78.88 104 SER A N 1
ATOM 828 C CA . SER A 1 104 ? 19.594 -0.058 -31.006 1.00 78.88 104 SER A CA 1
ATOM 829 C C . SER A 1 104 ? 19.211 -0.189 -29.533 1.00 78.88 104 SER A C 1
ATOM 831 O O . SER A 1 104 ? 18.945 0.795 -28.836 1.00 78.88 104 SER A O 1
ATOM 833 N N . LEU A 1 105 ? 19.169 -1.430 -29.050 1.00 79.19 105 LEU A N 1
ATOM 834 C CA . LEU A 1 105 ? 18.860 -1.743 -27.657 1.00 79.19 105 LEU A CA 1
ATOM 835 C C . LEU A 1 105 ? 20.155 -1.833 -26.846 1.00 79.19 105 LEU A C 1
ATOM 837 O O . LEU A 1 105 ? 20.640 -2.917 -26.532 1.00 79.19 105 LEU A O 1
ATOM 841 N N . ASN A 1 106 ? 20.737 -0.678 -26.523 1.00 87.06 106 ASN A N 1
ATOM 842 C CA . ASN A 1 106 ? 21.863 -0.630 -25.597 1.00 87.06 106 ASN A CA 1
ATOM 843 C C . ASN A 1 106 ? 21.357 -0.768 -24.151 1.00 87.06 106 ASN A C 1
ATOM 845 O O . ASN A 1 106 ? 20.681 0.123 -23.637 1.00 87.06 106 ASN A O 1
ATOM 849 N N . LEU A 1 107 ? 21.720 -1.872 -23.492 1.00 86.38 107 LEU A N 1
ATOM 850 C CA . LEU A 1 107 ? 21.329 -2.186 -22.112 1.00 86.38 107 LEU A CA 1
ATOM 851 C C . LEU A 1 107 ? 21.673 -1.070 -21.117 1.00 86.38 107 LEU A C 1
ATOM 853 O O . LEU A 1 107 ? 20.870 -0.783 -20.232 1.00 86.38 107 LEU A O 1
ATOM 857 N N . ILE A 1 108 ? 22.822 -0.407 -21.284 1.00 90.12 108 ILE A N 1
ATOM 858 C CA . ILE A 1 108 ? 23.250 0.691 -20.404 1.00 90.12 108 ILE A CA 1
ATOM 859 C C . ILE A 1 108 ? 22.262 1.855 -20.517 1.00 90.12 108 ILE A C 1
ATOM 861 O O . ILE A 1 108 ? 21.779 2.371 -19.512 1.00 90.12 108 ILE A O 1
ATOM 865 N N . ARG A 1 109 ? 21.890 2.223 -21.748 1.00 88.69 109 ARG A N 1
ATOM 866 C CA . ARG A 1 109 ? 20.973 3.339 -21.994 1.00 88.69 109 ARG A CA 1
ATOM 867 C C . ARG A 1 109 ? 19.550 3.036 -21.536 1.00 88.69 109 ARG A C 1
ATOM 869 O O . ARG A 1 109 ? 18.882 3.912 -20.990 1.00 88.69 109 ARG A O 1
ATOM 876 N N . VAL A 1 110 ? 19.090 1.803 -21.738 1.00 91.31 110 VAL A N 1
ATOM 877 C CA . VAL A 1 110 ? 17.788 1.348 -21.234 1.00 91.31 110 VAL A CA 1
ATOM 878 C C . VAL A 1 110 ? 17.754 1.432 -19.708 1.00 91.31 110 VAL A C 1
ATOM 880 O O . VAL A 1 110 ? 16.777 1.938 -19.165 1.00 91.31 110 VAL A O 1
ATOM 883 N N . ALA A 1 111 ? 18.818 1.009 -19.019 1.00 92.44 111 ALA A N 1
ATOM 884 C CA . ALA A 1 111 ? 18.902 1.097 -17.564 1.00 92.44 111 ALA A CA 1
ATOM 885 C C . ALA A 1 111 ? 18.872 2.554 -17.064 1.00 92.44 111 ALA A C 1
ATOM 887 O O . ALA A 1 111 ? 18.109 2.863 -16.150 1.00 92.44 111 ALA A O 1
ATOM 888 N N . GLU A 1 112 ? 19.625 3.465 -17.691 1.00 92.88 112 GLU A N 1
ATOM 889 C CA . GLU A 1 112 ? 19.593 4.900 -17.363 1.00 92.88 112 GLU A CA 1
ATOM 890 C C . GLU A 1 112 ? 18.182 5.492 -17.497 1.00 92.88 112 GLU A C 1
ATOM 892 O O . GLU A 1 112 ? 17.685 6.146 -16.577 1.00 92.88 112 GLU A O 1
ATOM 897 N N . LEU A 1 113 ? 17.517 5.243 -18.633 1.00 91.69 113 LEU A N 1
ATOM 898 C CA . LEU A 1 113 ? 16.170 5.755 -18.896 1.00 91.69 113 LEU A CA 1
ATOM 899 C C . LEU A 1 113 ? 15.132 5.124 -17.967 1.00 91.69 113 LEU A C 1
ATOM 901 O O . LEU A 1 113 ? 14.235 5.815 -17.492 1.00 91.69 113 LEU A O 1
ATOM 905 N N . PHE A 1 114 ? 15.266 3.834 -17.667 1.00 94.56 114 PHE A N 1
ATOM 906 C CA . PHE A 1 114 ? 14.386 3.136 -16.738 1.00 94.56 114 PHE A CA 1
ATOM 907 C C . PHE A 1 114 ? 14.466 3.724 -15.328 1.00 94.56 114 PHE A C 1
ATOM 909 O O . PHE A 1 114 ? 13.426 3.984 -14.718 1.00 94.56 114 PHE A O 1
ATOM 916 N N . ILE A 1 115 ? 15.677 3.989 -14.826 1.00 93.88 115 ILE A N 1
ATOM 917 C CA . ILE A 1 115 ? 15.877 4.625 -13.517 1.00 93.88 115 ILE A CA 1
ATOM 918 C C . ILE A 1 115 ? 15.280 6.036 -13.527 1.00 93.88 115 ILE A C 1
ATOM 920 O O . ILE A 1 115 ? 14.537 6.389 -12.611 1.00 93.88 115 ILE A O 1
ATOM 924 N N . ALA A 1 116 ? 15.532 6.822 -14.579 1.00 94.56 116 ALA A N 1
ATOM 925 C CA . ALA A 1 116 ? 14.999 8.177 -14.699 1.00 94.56 116 ALA A CA 1
ATOM 926 C C . ALA A 1 116 ? 13.458 8.202 -14.709 1.00 94.56 116 ALA A C 1
ATOM 928 O O . ALA A 1 116 ? 12.845 8.911 -13.909 1.00 94.56 116 ALA A O 1
ATOM 929 N N . PHE A 1 117 ? 12.816 7.386 -15.555 1.00 94.12 117 PHE A N 1
ATOM 930 C CA . PHE A 1 117 ? 11.354 7.307 -15.626 1.00 94.12 117 PHE A CA 1
ATOM 931 C C . PHE A 1 117 ? 10.735 6.787 -14.330 1.00 94.12 117 PHE A C 1
ATOM 933 O O . PHE A 1 117 ? 9.711 7.314 -13.891 1.00 94.12 117 PHE A O 1
ATOM 940 N N . SER A 1 118 ? 11.367 5.805 -13.685 1.00 93.81 118 SER A N 1
ATOM 941 C CA . SER A 1 118 ? 10.900 5.276 -12.401 1.00 93.81 118 SER A CA 1
ATOM 942 C C . SER A 1 118 ? 10.972 6.332 -11.299 1.00 93.81 118 SER A C 1
ATOM 944 O O . SER A 1 118 ? 10.006 6.503 -10.559 1.00 93.81 118 SER A O 1
ATOM 946 N N . MET A 1 119 ? 12.056 7.113 -11.234 1.00 94.44 119 MET A N 1
ATOM 947 C CA . MET A 1 119 ? 12.182 8.216 -10.276 1.00 94.44 119 MET A CA 1
ATOM 948 C C . MET A 1 119 ? 11.103 9.284 -10.476 1.00 94.44 119 MET A C 1
ATOM 950 O O . MET A 1 119 ? 10.489 9.724 -9.503 1.00 94.44 119 MET A O 1
ATOM 954 N N . CYS A 1 120 ? 10.813 9.666 -11.723 1.00 92.75 120 CYS A N 1
ATOM 955 C CA . CYS A 1 120 ? 9.733 10.607 -12.017 1.00 92.75 120 CYS A CA 1
ATOM 956 C C . CYS A 1 120 ? 8.354 10.044 -11.632 1.00 92.75 120 CYS A C 1
ATOM 958 O O . CYS A 1 120 ? 7.572 10.735 -10.981 1.00 92.75 120 CYS A O 1
ATOM 960 N N . ALA A 1 121 ? 8.058 8.791 -11.989 1.00 91.69 121 ALA A N 1
ATOM 961 C CA . ALA A 1 121 ? 6.766 8.161 -11.715 1.00 91.69 121 ALA A CA 1
ATOM 962 C C . ALA A 1 121 ? 6.503 7.967 -10.210 1.00 91.69 121 ALA A C 1
ATOM 964 O O . ALA A 1 121 ? 5.391 8.207 -9.736 1.00 91.69 121 ALA A O 1
ATOM 965 N N . LEU A 1 122 ? 7.524 7.569 -9.445 1.00 90.75 122 LEU A N 1
ATOM 966 C CA . LEU A 1 122 ? 7.444 7.473 -7.985 1.00 90.75 122 LEU A CA 1
ATOM 967 C C . LEU A 1 122 ? 7.314 8.856 -7.338 1.00 90.75 122 LEU A C 1
ATOM 969 O O . LEU A 1 122 ? 6.541 9.024 -6.397 1.00 90.75 122 LEU A O 1
ATOM 973 N N . GLY A 1 123 ? 8.017 9.862 -7.866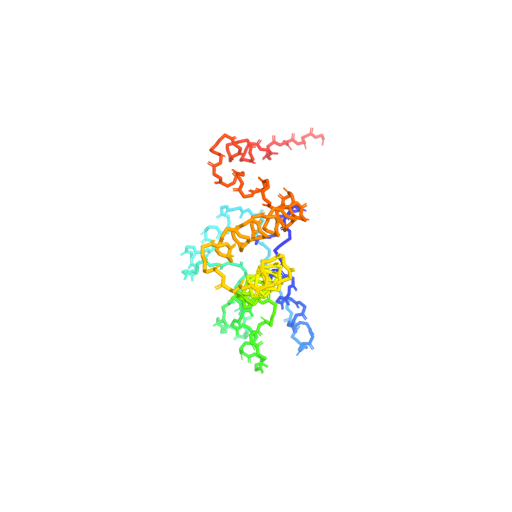 1.00 89.44 123 GLY A N 1
ATOM 974 C CA . GLY A 1 123 ? 7.868 11.250 -7.431 1.00 89.44 123 GLY A CA 1
ATOM 975 C C . GLY A 1 123 ? 6.431 11.755 -7.583 1.00 89.44 123 GLY A C 1
ATOM 976 O O . GLY A 1 123 ? 5.893 12.355 -6.658 1.00 89.44 123 GLY A O 1
ATOM 977 N N . ILE A 1 124 ? 5.775 11.450 -8.706 1.00 88.62 124 ILE A N 1
ATOM 978 C CA . ILE A 1 124 ? 4.375 11.830 -8.947 1.00 88.62 124 ILE A CA 1
ATOM 979 C C . ILE A 1 124 ? 3.429 11.133 -7.962 1.00 88.62 124 ILE A C 1
ATOM 981 O O . ILE A 1 124 ? 2.588 11.804 -7.370 1.00 88.62 124 ILE A O 1
ATOM 985 N N . GLN A 1 125 ? 3.576 9.823 -7.735 1.00 84.62 125 GLN A N 1
ATOM 986 C CA . GLN A 1 125 ? 2.768 9.105 -6.733 1.00 84.62 125 GLN A CA 1
ATOM 987 C C . GLN A 1 125 ? 2.910 9.714 -5.341 1.00 84.62 125 GLN A C 1
ATOM 989 O O . GLN A 1 125 ? 1.934 9.887 -4.620 1.00 84.62 125 GLN A O 1
ATOM 994 N N . LYS A 1 126 ? 4.131 10.107 -4.985 1.00 80.94 126 LYS A N 1
ATOM 995 C CA . LYS A 1 126 ? 4.413 10.753 -3.708 1.00 80.94 126 LYS A CA 1
ATOM 996 C C . LYS A 1 126 ? 3.746 12.122 -3.568 1.00 80.94 126 LYS A C 1
ATOM 998 O O . LYS A 1 126 ? 3.380 12.509 -2.464 1.00 80.94 126 LYS A O 1
ATOM 1003 N N . LEU A 1 127 ? 3.566 12.844 -4.675 1.00 84.06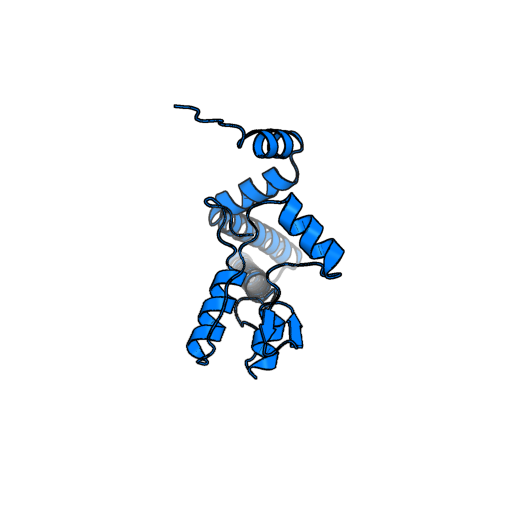 127 LEU A N 1
ATOM 1004 C CA . LEU A 1 127 ? 2.827 14.109 -4.704 1.00 84.06 127 LEU A CA 1
ATOM 1005 C C . LEU A 1 127 ? 1.305 13.915 -4.642 1.00 84.06 127 LEU A C 1
ATOM 1007 O O . LEU A 1 127 ? 0.610 14.812 -4.169 1.00 84.06 127 LEU A O 1
ATOM 1011 N N . GLN A 1 128 ? 0.779 12.774 -5.101 1.00 80.94 128 GLN A N 1
ATOM 1012 C CA . GLN A 1 128 ? -0.658 12.483 -5.032 1.00 80.94 128 GLN A CA 1
ATOM 1013 C C . GLN A 1 128 ? -1.150 12.345 -3.587 1.00 80.94 128 GLN A C 1
ATOM 1015 O O . GLN A 1 128 ? -2.267 12.769 -3.297 1.00 80.94 128 GLN A O 1
ATOM 1020 N N . ASP A 1 129 ? -0.314 11.826 -2.682 1.00 71.94 129 ASP A N 1
ATOM 1021 C CA . ASP A 1 129 ? -0.639 11.715 -1.257 1.00 71.94 129 ASP A CA 1
ATOM 1022 C C . ASP A 1 129 ? 0.412 12.372 -0.350 1.00 71.94 129 ASP A C 1
ATOM 1024 O O . ASP A 1 129 ? 1.108 11.749 0.456 1.00 71.94 129 ASP A O 1
ATOM 1028 N N . LEU A 1 130 ? 0.504 13.697 -0.472 1.00 70.56 130 LEU A N 1
ATOM 1029 C CA . LEU A 1 130 ? 1.347 14.529 0.390 1.00 70.56 130 LEU A CA 1
ATOM 1030 C C . LEU A 1 130 ? 0.962 14.424 1.874 1.00 70.56 130 LEU A C 1
ATOM 1032 O O . LEU A 1 130 ? 1.830 14.532 2.739 1.00 70.56 130 LEU A O 1
ATOM 1036 N N . LYS A 1 131 ? -0.331 14.236 2.175 1.00 63.38 131 LYS A N 1
ATOM 1037 C CA . LYS A 1 131 ? -0.839 14.190 3.553 1.00 63.38 131 LYS A CA 1
ATOM 1038 C C . LYS A 1 131 ? -0.493 12.863 4.220 1.00 63.38 131 LYS A C 1
ATOM 1040 O O . LYS A 1 131 ? 0.082 12.899 5.301 1.00 63.38 131 LYS A O 1
ATOM 1045 N N . GLY A 1 132 ? -0.749 11.728 3.569 1.00 64.12 132 GLY A N 1
ATOM 1046 C CA . GLY A 1 132 ? -0.364 10.406 4.068 1.00 64.12 132 GLY A CA 1
ATOM 1047 C C . GLY A 1 132 ? 1.147 10.284 4.268 1.00 64.12 132 GLY A C 1
ATOM 1048 O O . GLY A 1 132 ? 1.599 9.786 5.299 1.00 64.12 132 GLY A O 1
ATOM 1049 N N . TYR A 1 133 ? 1.942 10.854 3.355 1.00 63.31 133 TYR A N 1
ATOM 1050 C CA . TYR A 1 133 ? 3.396 10.908 3.512 1.00 63.31 133 TYR A CA 1
ATOM 1051 C C . TYR A 1 133 ? 3.837 11.765 4.714 1.00 63.31 133 TYR A C 1
ATOM 1053 O O . TYR A 1 133 ? 4.714 11.352 5.472 1.00 63.31 133 TYR A O 1
ATOM 1061 N N . ALA A 1 134 ? 3.215 12.930 4.932 1.00 64.50 134 ALA A N 1
ATOM 1062 C CA . ALA A 1 134 ? 3.492 13.778 6.095 1.00 64.50 134 ALA A CA 1
ATOM 1063 C C . ALA A 1 134 ? 3.087 13.105 7.419 1.00 64.50 134 ALA A C 1
ATOM 1065 O O . ALA A 1 134 ? 3.830 13.179 8.397 1.00 64.50 134 ALA A O 1
ATOM 1066 N N . THR A 1 135 ? 1.949 12.406 7.447 1.00 60.53 135 THR A N 1
ATOM 1067 C CA . THR A 1 135 ? 1.482 11.654 8.621 1.00 60.53 135 THR A CA 1
ATOM 1068 C C . THR A 1 135 ? 2.404 10.479 8.956 1.00 60.53 135 THR A C 1
ATOM 1070 O O . THR A 1 135 ? 2.635 10.217 10.134 1.00 60.53 135 THR A O 1
ATOM 1073 N N . GLY A 1 136 ? 3.015 9.833 7.956 1.00 62.22 136 GLY A N 1
ATOM 1074 C CA . GLY A 1 136 ? 4.042 8.811 8.183 1.00 62.22 136 GLY A CA 1
ATOM 1075 C C . GLY A 1 136 ? 5.233 9.330 8.999 1.00 62.22 136 GLY A C 1
ATOM 1076 O O . GLY A 1 136 ? 5.731 8.631 9.872 1.00 62.22 136 GLY A O 1
ATOM 1077 N N . PHE A 1 137 ? 5.651 10.587 8.811 1.00 63.94 137 PHE A N 1
ATOM 1078 C CA . PHE A 1 137 ? 6.720 11.179 9.629 1.00 63.94 137 PHE A CA 1
ATOM 1079 C C . PHE A 1 137 ? 6.305 11.489 11.061 1.00 63.94 137 PHE A C 1
ATOM 1081 O O . PHE A 1 137 ? 7.147 11.425 11.953 1.00 63.94 137 PHE A O 1
ATOM 1088 N N . VAL A 1 138 ? 5.026 11.782 11.304 1.00 60.66 138 VAL A N 1
ATOM 1089 C CA . VAL A 1 138 ? 4.505 12.013 12.662 1.00 60.66 138 VAL A CA 1
ATOM 1090 C C . VAL A 1 138 ? 4.651 10.753 13.522 1.00 60.66 138 VAL A C 1
ATOM 1092 O O . VAL A 1 138 ? 4.889 10.858 14.721 1.00 60.66 138 VAL A O 1
ATOM 1095 N N . GLN A 1 139 ? 4.597 9.561 12.915 1.00 57.44 139 GLN A N 1
ATOM 1096 C CA . GLN A 1 139 ? 4.877 8.301 13.611 1.00 57.44 139 GLN A CA 1
ATOM 1097 C C . GLN A 1 139 ? 6.354 8.119 13.979 1.00 57.44 139 GLN A C 1
ATOM 1099 O O . GLN A 1 139 ? 6.642 7.365 14.900 1.00 57.44 139 GLN A O 1
ATOM 1104 N N . TYR A 1 140 ? 7.292 8.804 13.325 1.00 56.22 140 TYR A N 1
ATOM 1105 C CA . TYR A 1 140 ? 8.723 8.707 13.640 1.00 56.22 140 TYR A CA 1
ATOM 1106 C C . TYR A 1 140 ?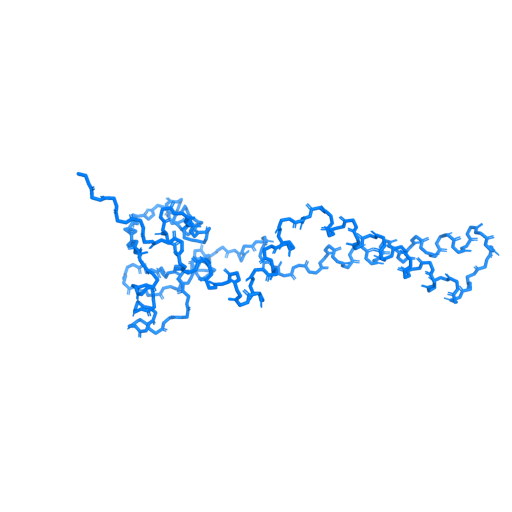 9.242 9.885 14.473 1.00 56.22 140 TYR A C 1
ATOM 1108 O O . TYR A 1 140 ? 10.265 9.761 15.145 1.00 56.22 140 TYR A O 1
ATOM 1116 N N . ASP A 1 141 ? 8.545 11.021 14.460 1.00 68.62 141 ASP A N 1
ATOM 1117 C CA . ASP A 1 141 ? 8.920 12.198 15.232 1.00 68.62 141 ASP A CA 1
ATOM 1118 C C . ASP A 1 141 ? 8.429 12.088 16.686 1.00 68.62 141 ASP A C 1
ATOM 1120 O O . ASP A 1 141 ? 7.262 12.326 17.004 1.00 68.62 141 ASP A O 1
ATOM 1124 N N . LEU A 1 142 ? 9.357 11.762 17.590 1.00 59.00 142 LEU A N 1
ATOM 1125 C CA . LEU A 1 142 ? 9.130 11.704 19.039 1.00 59.00 142 LEU A CA 1
ATOM 1126 C C . LEU A 1 142 ? 8.536 13.011 19.602 1.00 59.00 142 LEU A C 1
ATOM 1128 O O . LEU A 1 142 ? 7.741 12.963 20.541 1.00 59.00 142 LEU A O 1
ATOM 1132 N N . LEU A 1 143 ? 8.867 14.179 19.032 1.00 59.06 143 LEU A N 1
ATOM 1133 C CA . LEU A 1 143 ? 8.317 15.468 19.471 1.00 59.06 143 LEU A CA 1
ATOM 1134 C C . LEU A 1 143 ? 6.875 15.670 18.994 1.00 59.06 143 LEU A C 1
ATOM 1136 O O . LEU A 1 143 ? 6.063 16.258 19.717 1.00 59.06 143 LEU A O 1
ATOM 1140 N N . ALA A 1 144 ? 6.541 15.168 17.804 1.00 57.28 144 ALA A N 1
ATOM 1141 C CA . ALA A 1 144 ? 5.176 15.178 17.294 1.00 57.28 144 ALA A CA 1
ATOM 1142 C C . ALA A 1 144 ? 4.282 14.204 18.080 1.00 57.28 144 ALA A C 1
ATOM 1144 O O . ALA A 1 144 ? 3.158 14.568 18.428 1.00 57.28 144 ALA A O 1
ATOM 1145 N N . GLN A 1 145 ? 4.802 13.029 18.457 1.00 55.91 145 GLN A N 1
ATOM 1146 C CA . GLN A 1 145 ? 4.110 12.092 19.349 1.00 55.91 145 GLN A CA 1
ATOM 1147 C C . GLN A 1 145 ? 3.851 12.699 20.739 1.00 55.91 145 GLN A C 1
ATOM 1149 O O . GLN A 1 145 ? 2.738 12.600 21.257 1.00 55.91 145 GLN A O 1
ATOM 1154 N N . LEU A 1 146 ? 4.842 13.388 21.322 1.00 54.91 146 LEU A N 1
ATOM 1155 C CA . LEU A 1 146 ? 4.712 14.062 22.623 1.00 54.91 146 LEU A CA 1
ATOM 1156 C C . LEU A 1 146 ? 3.651 15.174 22.611 1.00 54.91 146 LEU A C 1
ATOM 1158 O O . LEU A 1 146 ? 2.869 15.282 23.553 1.00 54.91 146 LEU A O 1
ATOM 1162 N N . LYS A 1 147 ? 3.585 15.987 21.547 1.00 50.00 147 LYS A N 1
ATOM 1163 C CA . LYS A 1 147 ? 2.556 17.034 21.415 1.00 50.00 147 LYS A CA 1
ATOM 1164 C C . LYS A 1 147 ? 1.169 16.475 21.105 1.00 50.00 147 LYS A C 1
ATOM 1166 O O . LYS A 1 147 ? 0.194 16.995 21.640 1.00 50.00 147 LYS A O 1
ATOM 1171 N N . ALA A 1 148 ? 1.066 15.420 20.296 1.00 52.56 148 ALA A N 1
ATOM 1172 C CA . ALA A 1 148 ? -0.203 14.735 20.051 1.00 52.56 148 ALA A CA 1
ATOM 1173 C C . ALA A 1 148 ? -0.779 14.133 21.348 1.00 52.56 148 ALA A C 1
ATOM 1175 O O . ALA A 1 148 ? -1.977 14.244 21.593 1.00 52.56 148 ALA A O 1
ATOM 1176 N N . ALA A 1 149 ? 0.076 13.595 22.226 1.00 50.28 149 ALA A N 1
ATOM 1177 C CA . ALA A 1 149 ? -0.324 13.098 23.543 1.00 50.28 149 ALA A CA 1
ATOM 1178 C C . ALA A 1 149 ? -0.780 14.209 24.516 1.00 50.28 149 ALA A C 1
ATOM 1180 O O . ALA A 1 149 ? -1.581 13.954 25.410 1.00 50.28 149 ALA A O 1
ATOM 1181 N N . GLN A 1 150 ? -0.305 15.449 24.347 1.00 44.22 150 GLN A N 1
ATOM 1182 C CA . GLN A 1 150 ? -0.657 16.593 25.204 1.00 44.22 150 GLN A CA 1
ATOM 1183 C C . GLN A 1 150 ? -1.894 17.385 24.727 1.00 44.22 150 GLN A C 1
ATOM 1185 O O . GLN A 1 150 ? -2.310 18.327 25.400 1.00 44.22 150 GLN A O 1
ATOM 1190 N N . GLY A 1 151 ? -2.502 17.019 23.593 1.00 40.59 151 GLY A N 1
ATOM 1191 C CA . GLY A 1 151 ? -3.592 17.769 22.954 1.00 40.59 151 GLY A CA 1
ATOM 1192 C C . GLY A 1 151 ? -4.998 17.602 23.551 1.00 40.59 151 GLY A C 1
ATOM 1193 O O . GLY A 1 151 ? -5.909 18.289 23.100 1.00 40.59 151 GLY A O 1
ATOM 1194 N N . ILE A 1 152 ? -5.208 16.737 24.553 1.00 43.31 152 ILE A N 1
ATOM 1195 C CA . ILE A 1 152 ? -6.536 16.496 25.150 1.00 43.31 152 ILE A CA 1
ATOM 1196 C C . ILE A 1 152 ? -6.464 16.583 26.682 1.00 43.31 152 ILE A C 1
ATOM 1198 O O . ILE A 1 152 ? -6.627 15.594 27.384 1.00 43.31 152 ILE A O 1
ATOM 1202 N N . VAL A 1 153 ? -6.232 17.780 27.227 1.00 40.47 153 VAL A N 1
ATOM 1203 C CA . VAL A 1 153 ? -6.636 18.119 28.609 1.00 40.47 153 VAL A CA 1
ATOM 1204 C C . VAL A 1 153 ? -7.194 19.547 28.630 1.00 40.47 153 VAL A C 1
ATOM 1206 O O . VAL A 1 153 ? -6.680 20.449 29.284 1.00 40.47 153 VAL A O 1
ATOM 1209 N N . GLY A 1 154 ? -8.259 19.775 27.864 1.00 37.00 154 GLY A N 1
ATOM 1210 C CA . GLY A 1 154 ? -9.099 20.964 27.980 1.00 37.00 154 GLY A CA 1
ATOM 1211 C C . GLY A 1 154 ? -10.276 20.675 28.904 1.00 37.00 154 GLY A C 1
ATOM 1212 O O . GLY A 1 154 ? -11.360 20.341 28.440 1.00 37.00 154 GLY A O 1
ATOM 1213 N N . LYS A 1 155 ? -10.063 20.774 30.218 1.00 36.75 155 LYS A N 1
ATOM 1214 C CA . LYS A 1 155 ? -11.132 20.751 31.222 1.00 36.75 155 LYS A CA 1
ATOM 1215 C C . LYS A 1 155 ? -11.969 22.027 31.051 1.00 36.75 155 LYS A C 1
ATOM 1217 O O . LYS A 1 155 ? -11.626 23.063 31.611 1.00 36.75 155 LYS A O 1
ATOM 1222 N N . LEU A 1 156 ? -13.033 21.976 30.253 1.00 40.16 156 LEU A N 1
ATOM 1223 C CA . LEU A 1 156 ? -14.038 23.040 30.206 1.00 40.16 156 LEU A CA 1
ATOM 1224 C C . LEU A 1 156 ? -14.963 22.876 31.416 1.00 40.16 156 LEU A C 1
ATOM 1226 O O . LEU A 1 156 ? -15.972 22.183 31.360 1.00 40.16 156 LEU A O 1
ATOM 1230 N N . SER A 1 157 ? -14.566 23.478 32.537 1.00 36.97 157 SER A N 1
ATOM 1231 C CA . SER A 1 157 ? -15.485 23.819 33.620 1.00 36.97 157 SER A CA 1
ATOM 1232 C C . SER A 1 157 ? -16.148 25.156 33.296 1.00 36.97 157 SER A C 1
ATOM 1234 O O . SER A 1 157 ? -15.461 26.179 33.247 1.00 36.97 157 SER A O 1
ATOM 1236 N N . GLY A 1 158 ? -17.461 25.125 33.097 1.00 34.81 158 GLY A N 1
ATOM 1237 C CA . GLY A 1 158 ? -18.373 26.264 33.117 1.00 34.81 158 GLY A CA 1
ATOM 1238 C C . GLY A 1 158 ? -19.666 25.815 33.769 1.00 34.81 158 GLY A C 1
ATOM 1239 O O . GLY A 1 158 ? -20.130 24.720 33.384 1.00 34.81 158 GLY A O 1
#

Secondary structure (DSSP, 8-state):
-EETTEE-HHHHHHHHHHHHTT---------SHHHHHHHHHHHT-SSS--EEETTEEEESHHHHHHHTTPPPPTT-S---HHHHHHHHHHHHHHHHHHHHHHSS--HHHHHHHHHHHHHHHHHHHHHHTHHHHHHHHHTT-HHHHHHHHTS-------

Radius of gyration: 24.06 Å; chains: 1; bounding box: 53×43×67 Å

pLDDT: mean 75.57, std 15.93, range [34.81, 94.88]

Sequence (158 aa):
MVTPDHLCPWGIKALDLLKRHGYEVEDHHLESMDANKRYKEEHDVDETPQIYIKGEHIGGYDALREHLGLDPDPREGETYRPVIAIFAVTLLMALTASWAILGSLNLIRVAELFIAFSMCALGIQKLQDLKGYATGFVQYDLLAQLKAAQGIVGKLSG

Foldseek 3Di:
DDEVPDDDPQLVLQVVVCVVVPDDDDDDDQHDPVSVVVVCVVVVHPDDDWDADPNRTQGTSQSSCVVVVHDGDPVPPPDCPVVVVQLVVQLVVLQVVCCVPVVDRDVVSSVVSSVVSSVVSVVVVCVVCVPVVVVVVCVVDPVSVVVVVVPPDPPPDD